Protein AF-A0A5A7T5T4-F1 (afdb_monomer_lite)

Structure (mmCIF, N/CA/C/O backbone):
data_AF-A0A5A7T5T4-F1
#
_entry.id   AF-A0A5A7T5T4-F1
#
loop_
_atom_site.group_PDB
_atom_site.id
_atom_site.type_symbol
_atom_site.label_atom_id
_atom_site.label_alt_id
_atom_site.label_comp_id
_atom_site.label_asym_id
_atom_site.label_entity_id
_atom_site.label_seq_id
_atom_site.pdbx_PDB_ins_code
_atom_site.Cartn_x
_atom_site.Cartn_y
_atom_site.Cartn_z
_atom_site.occupancy
_atom_site.B_iso_or_equiv
_atom_site.auth_seq_id
_atom_site.auth_comp_id
_atom_site.auth_asym_id
_atom_site.auth_atom_id
_atom_site.pdbx_PDB_model_num
ATOM 1 N N . MET A 1 1 ? -15.404 -25.246 9.765 1.00 58.47 1 MET A N 1
ATOM 2 C CA . MET A 1 1 ? -15.710 -23.816 9.971 1.00 58.47 1 MET A CA 1
ATOM 3 C C . MET A 1 1 ? -15.016 -23.375 11.242 1.00 58.47 1 MET A C 1
ATOM 5 O O . MET A 1 1 ? -15.280 -23.977 12.273 1.00 58.47 1 MET A O 1
ATOM 9 N N . GLU A 1 2 ? -14.139 -22.374 11.176 1.00 80.94 2 GLU A N 1
ATOM 10 C CA . GLU A 1 2 ? -13.326 -21.916 12.316 1.00 80.94 2 GLU A CA 1
ATOM 11 C C . GLU A 1 2 ? -14.073 -21.025 13.335 1.00 80.94 2 GLU A C 1
ATOM 13 O O . GLU A 1 2 ? -13.459 -20.541 14.278 1.00 80.94 2 GLU A O 1
ATOM 18 N N . GLY A 1 3 ? -15.385 -20.790 13.180 1.00 84.69 3 GLY A N 1
ATOM 19 C CA . GLY A 1 3 ? -16.192 -20.032 14.156 1.00 84.69 3 GLY A CA 1
ATOM 20 C C . GLY A 1 3 ? -16.036 -18.504 14.109 1.00 84.69 3 GLY A C 1
ATOM 21 O O . GLY A 1 3 ? -16.489 -17.823 15.018 1.00 84.69 3 GLY A O 1
ATOM 22 N N . VAL A 1 4 ? -15.424 -17.952 13.056 1.00 88.31 4 VAL A N 1
ATOM 23 C CA . VAL A 1 4 ? -15.096 -16.511 12.938 1.00 88.31 4 VAL A CA 1
ATOM 24 C C . VAL A 1 4 ? -15.995 -15.725 11.976 1.00 88.31 4 VAL A C 1
ATOM 26 O O . VAL A 1 4 ? -15.729 -14.559 11.694 1.00 88.31 4 VAL A O 1
ATOM 29 N N . GLY A 1 5 ? -17.052 -16.348 11.449 1.00 86.19 5 GLY A N 1
ATOM 30 C CA . GLY A 1 5 ? -17.873 -15.780 10.369 1.00 86.19 5 GLY A CA 1
ATOM 31 C C . GLY A 1 5 ? -18.574 -14.458 10.709 1.00 86.19 5 GLY A C 1
ATOM 32 O O . GLY A 1 5 ? -18.918 -13.710 9.803 1.00 86.19 5 GLY A O 1
ATOM 33 N N . GLU A 1 6 ? -18.747 -14.141 11.993 1.00 90.94 6 GLU A N 1
ATOM 34 C CA . GLU A 1 6 ? -19.325 -12.864 12.438 1.00 90.94 6 GLU A CA 1
ATOM 35 C C . GLU A 1 6 ? -18.311 -11.706 12.430 1.00 90.94 6 GLU A C 1
ATOM 37 O O . GLU A 1 6 ? -18.701 -10.542 12.394 1.00 90.94 6 GLU A O 1
ATOM 42 N N . TYR A 1 7 ? -17.010 -12.014 12.428 1.00 91.50 7 TYR A N 1
ATOM 43 C CA . TYR A 1 7 ? -15.923 -11.027 12.459 1.00 91.50 7 TYR A CA 1
ATOM 44 C C . TYR A 1 7 ? -15.210 -10.886 11.114 1.00 91.50 7 TYR A C 1
ATOM 46 O O . TYR A 1 7 ? -14.561 -9.871 10.858 1.00 91.50 7 TYR A O 1
ATOM 54 N N . VAL A 1 8 ? -15.302 -11.908 10.260 1.00 92.38 8 VAL A N 1
ATOM 55 C CA . VAL A 1 8 ? -14.568 -11.986 8.997 1.00 92.38 8 VAL A CA 1
ATOM 56 C C . VAL A 1 8 ? -15.544 -12.070 7.837 1.00 92.38 8 VAL A C 1
ATOM 58 O O . VAL A 1 8 ? -16.351 -12.988 7.740 1.00 92.38 8 VAL A O 1
ATOM 61 N N . THR A 1 9 ? -15.420 -11.125 6.909 1.00 92.25 9 THR A N 1
ATOM 62 C CA . THR A 1 9 ? -16.098 -11.182 5.614 1.00 92.25 9 THR A CA 1
ATOM 63 C C . THR A 1 9 ? -15.058 -11.321 4.512 1.00 92.25 9 THR A C 1
ATOM 65 O O . THR A 1 9 ? -14.192 -10.460 4.361 1.00 92.25 9 THR A O 1
ATOM 68 N N . CYS A 1 10 ? -15.168 -12.377 3.709 1.00 92.12 10 CYS A N 1
ATOM 69 C CA . CYS A 1 10 ? -14.372 -12.540 2.496 1.00 92.12 10 CYS A CA 1
ATOM 70 C C . CYS A 1 10 ? -15.137 -11.953 1.309 1.00 92.12 10 CYS A C 1
ATOM 72 O O . CYS A 1 10 ? -16.300 -12.291 1.087 1.00 92.12 10 CYS A O 1
ATOM 74 N N . ARG A 1 11 ? -14.492 -11.078 0.536 1.00 92.56 11 ARG A N 1
ATOM 75 C CA . ARG A 1 11 ? -15.044 -10.552 -0.715 1.00 92.56 11 ARG A CA 1
ATOM 76 C C . ARG A 1 11 ? -14.005 -10.657 -1.814 1.00 92.56 11 ARG A C 1
ATOM 78 O O . ARG A 1 11 ? -12.885 -10.183 -1.649 1.00 92.56 11 ARG A O 1
ATOM 85 N N . GLU A 1 12 ? -14.402 -11.240 -2.934 1.00 94.00 12 GLU A N 1
ATOM 86 C CA . GLU A 1 12 ? -13.628 -11.170 -4.167 1.00 94.00 12 GLU A CA 1
ATOM 87 C C . GLU A 1 12 ? -13.720 -9.757 -4.758 1.00 94.00 12 GLU A C 1
ATOM 89 O O . GLU A 1 12 ? -14.749 -9.082 -4.646 1.00 94.00 12 GLU A O 1
ATOM 94 N N . GLY A 1 13 ? -12.642 -9.295 -5.385 1.00 91.88 13 GLY A N 1
ATOM 95 C CA . GLY A 1 13 ? -12.605 -7.987 -6.022 1.00 91.88 13 GLY A CA 1
ATOM 96 C C . GLY A 1 13 ? -11.298 -7.740 -6.761 1.00 91.88 13 GLY A C 1
ATOM 97 O O . GLY A 1 13 ? -10.260 -8.307 -6.423 1.00 91.88 13 GLY A O 1
ATOM 98 N N . ASP A 1 14 ? -11.354 -6.873 -7.770 1.00 95.12 14 ASP A N 1
ATOM 99 C CA . ASP A 1 14 ? -10.154 -6.365 -8.426 1.00 95.12 14 ASP A CA 1
ATOM 100 C C . ASP A 1 14 ? -9.484 -5.338 -7.506 1.00 95.12 14 ASP A C 1
ATOM 102 O O . ASP A 1 14 ? -10.079 -4.324 -7.153 1.00 95.12 14 ASP A O 1
ATOM 106 N N . VAL A 1 15 ? -8.233 -5.571 -7.116 1.00 94.56 15 VAL A N 1
ATOM 107 C CA . VAL A 1 15 ? -7.500 -4.662 -6.223 1.00 94.56 15 VAL A CA 1
ATOM 108 C C . VAL A 1 15 ? -7.258 -3.276 -6.840 1.00 94.56 15 VAL A C 1
ATOM 110 O O . VAL A 1 15 ? -7.069 -2.296 -6.123 1.00 94.56 15 VAL A O 1
ATOM 113 N N . ARG A 1 16 ? -7.313 -3.173 -8.175 1.00 96.25 16 ARG A N 1
ATOM 114 C CA . ARG A 1 16 ? -7.226 -1.910 -8.920 1.00 96.25 16 ARG A CA 1
ATOM 115 C C . ARG A 1 16 ? -8.508 -1.085 -8.786 1.00 96.25 16 ARG A C 1
ATOM 117 O O . ARG A 1 16 ? -8.519 0.082 -9.174 1.00 96.25 16 ARG A O 1
ATOM 124 N N . ARG A 1 17 ? -9.584 -1.692 -8.271 1.00 97.25 17 ARG A N 1
ATOM 125 C CA . ARG A 1 17 ? -10.885 -1.079 -7.999 1.00 97.25 17 ARG A CA 1
ATOM 126 C C . ARG A 1 17 ? -11.591 -1.833 -6.869 1.00 97.25 17 ARG A C 1
ATOM 128 O O . ARG A 1 17 ? -12.469 -2.668 -7.106 1.00 97.25 17 ARG A O 1
ATOM 135 N N . LEU A 1 18 ? -11.209 -1.527 -5.635 1.00 97.06 18 LEU A N 1
ATOM 136 C CA . LEU A 1 18 ? -11.717 -2.217 -4.458 1.00 97.06 18 LEU A CA 1
ATOM 137 C C . LEU A 1 18 ? -13.243 -2.040 -4.325 1.00 97.06 18 LEU A C 1
ATOM 139 O O . LEU A 1 18 ? -13.742 -0.918 -4.464 1.00 97.06 18 LEU A O 1
ATOM 143 N N . PRO A 1 19 ? -14.002 -3.104 -3.992 1.00 96.25 19 PRO A N 1
ATOM 144 C CA . PRO A 1 19 ? -15.467 -3.080 -3.905 1.00 96.25 19 PRO A CA 1
ATOM 145 C C . PRO A 1 19 ? -15.976 -2.450 -2.592 1.00 96.25 19 PRO A C 1
ATOM 147 O O . PRO A 1 19 ? -16.928 -2.934 -1.975 1.00 96.25 19 PRO A O 1
ATOM 150 N N . PHE A 1 20 ? -15.330 -1.368 -2.161 1.00 97.00 20 PHE A N 1
ATOM 151 C CA . PHE A 1 20 ? -15.645 -0.605 -0.959 1.00 97.00 20 PHE A CA 1
ATOM 152 C C . PHE A 1 20 ? -15.732 0.881 -1.298 1.00 97.00 20 PHE A C 1
ATOM 154 O O . PHE A 1 20 ? -15.040 1.370 -2.196 1.00 97.00 20 PHE A O 1
ATOM 161 N N . GLY A 1 21 ? -16.592 1.597 -0.576 1.00 97.06 21 GLY A N 1
ATOM 162 C CA . GLY A 1 21 ? -16.692 3.049 -0.683 1.00 97.06 21 GLY A CA 1
ATOM 163 C C . GLY A 1 21 ? -15.436 3.757 -0.174 1.00 97.06 21 GLY A C 1
ATOM 164 O O . GLY A 1 21 ? -14.510 3.137 0.351 1.00 97.06 21 GLY A O 1
ATOM 165 N N . ASP A 1 22 ? -15.407 5.070 -0.342 1.00 98.12 22 ASP A N 1
ATOM 166 C CA . ASP A 1 22 ? -14.350 5.908 0.215 1.00 98.12 22 ASP A CA 1
ATOM 167 C C . ASP A 1 22 ? -14.444 5.913 1.744 1.00 98.12 22 ASP A C 1
ATOM 169 O O . ASP A 1 22 ? -15.542 5.872 2.300 1.00 98.12 22 ASP A O 1
ATOM 173 N N . ASN A 1 23 ? -13.303 6.019 2.430 1.00 97.94 23 ASN A N 1
ATOM 174 C CA . ASN A 1 23 ? -13.254 6.148 3.892 1.00 97.94 23 ASN A CA 1
ATOM 175 C C . ASN A 1 23 ? -13.998 5.019 4.634 1.00 97.94 23 ASN A C 1
ATOM 177 O O . ASN A 1 23 ? -14.745 5.255 5.583 1.00 97.94 23 ASN A O 1
ATOM 181 N N . TYR A 1 24 ? -13.803 3.785 4.187 1.00 97.94 24 TYR A N 1
ATOM 182 C CA . TYR A 1 24 ? -14.501 2.610 4.689 1.00 97.94 24 TYR A CA 1
ATOM 183 C C . TYR A 1 24 ? -13.785 1.944 5.873 1.00 97.94 24 TYR A C 1
ATOM 185 O O . TYR A 1 24 ? -14.432 1.528 6.832 1.00 97.94 24 TYR A O 1
ATOM 193 N N . PHE A 1 25 ? -12.453 1.876 5.840 1.00 98.38 25 PHE A N 1
ATOM 194 C CA . PHE A 1 25 ? -11.648 1.144 6.819 1.00 98.38 25 PHE A CA 1
ATOM 195 C C . PHE A 1 25 ? -10.801 2.070 7.686 1.00 98.38 25 PHE A C 1
ATOM 197 O O . PHE A 1 25 ? -10.235 3.050 7.207 1.00 98.38 25 PHE A O 1
ATOM 204 N N . ASP A 1 26 ? -10.668 1.727 8.964 1.00 98.62 26 ASP A N 1
ATOM 205 C CA . ASP A 1 26 ? -9.744 2.394 9.888 1.00 98.62 26 ASP A CA 1
ATOM 206 C C . ASP A 1 26 ? -8.288 1.963 9.636 1.00 98.62 26 ASP A C 1
ATOM 208 O O . ASP A 1 26 ? -7.362 2.760 9.783 1.00 98.62 26 ASP A O 1
ATOM 212 N N . VAL A 1 27 ? -8.089 0.710 9.212 1.00 98.62 27 VAL A N 1
ATOM 213 C CA . VAL A 1 27 ? -6.780 0.132 8.889 1.00 98.62 27 VAL A CA 1
ATOM 214 C C . VAL A 1 27 ? -6.881 -0.692 7.610 1.00 98.62 27 VAL A C 1
ATOM 216 O O . VAL A 1 27 ? -7.826 -1.460 7.438 1.00 98.62 27 VAL A O 1
ATOM 219 N N . VAL A 1 28 ? -5.892 -0.558 6.728 1.00 98.44 28 VAL A N 1
ATOM 220 C CA . VAL A 1 28 ? -5.777 -1.347 5.495 1.00 98.44 28 VAL A CA 1
ATOM 221 C C . VAL A 1 28 ? -4.388 -1.957 5.429 1.00 98.44 28 VAL A C 1
ATOM 223 O O . VAL A 1 28 ? -3.389 -1.246 5.526 1.00 98.44 28 VAL A O 1
ATOM 226 N N . VAL A 1 29 ? -4.325 -3.274 5.241 1.00 98.38 29 VAL A N 1
ATOM 227 C CA . VAL A 1 29 ? -3.067 -4.019 5.153 1.00 98.38 29 VAL A CA 1
ATOM 228 C C . VAL A 1 29 ? -3.007 -4.779 3.835 1.00 98.38 29 VAL A C 1
ATOM 230 O O . VAL A 1 29 ? -3.976 -5.420 3.439 1.00 98.38 29 VAL A O 1
ATOM 233 N N . SER A 1 30 ? -1.853 -4.737 3.176 1.00 97.75 30 SER A N 1
ATOM 234 C CA . SER A 1 30 ? -1.516 -5.601 2.045 1.00 97.75 30 SER A CA 1
ATOM 235 C C . SER A 1 30 ? -0.182 -6.287 2.315 1.00 97.75 30 SER A C 1
ATOM 237 O O . SER A 1 30 ? 0.784 -5.627 2.691 1.00 97.75 30 SER A O 1
ATOM 239 N N . GLY A 1 31 ? -0.112 -7.599 2.091 1.00 96.62 31 GLY A N 1
ATOM 240 C CA . GLY A 1 31 ? 1.108 -8.387 2.259 1.00 96.62 31 GLY A CA 1
ATOM 241 C C . GLY A 1 31 ? 1.467 -9.141 0.987 1.00 96.62 31 GLY A C 1
ATOM 242 O O . GLY A 1 31 ? 0.653 -9.908 0.483 1.00 96.62 31 GLY A O 1
ATOM 243 N N . VAL A 1 32 ? 2.689 -8.933 0.492 1.00 96.00 32 VAL A N 1
ATOM 244 C CA . VAL A 1 32 ? 3.336 -9.729 -0.567 1.00 96.00 32 VAL A CA 1
ATOM 245 C C . VAL A 1 32 ? 2.474 -9.838 -1.836 1.00 96.00 32 VAL A C 1
ATOM 247 O O . VAL A 1 32 ? 2.373 -10.894 -2.452 1.00 96.00 32 VAL A O 1
ATOM 250 N N . PHE A 1 33 ? 1.823 -8.741 -2.233 1.00 96.44 33 PHE A N 1
ATOM 251 C CA . PHE A 1 33 ? 0.837 -8.771 -3.319 1.00 96.44 33 PHE A CA 1
ATOM 252 C C . PHE A 1 33 ? 0.975 -7.636 -4.338 1.00 96.44 33 PHE A C 1
ATOM 254 O O . PHE A 1 33 ? 0.932 -7.907 -5.538 1.00 96.44 33 PHE A O 1
ATOM 261 N N . VAL A 1 34 ? 1.167 -6.381 -3.911 1.00 97.31 34 VAL A N 1
ATOM 262 C CA . VAL A 1 34 ? 1.127 -5.218 -4.825 1.00 97.31 34 VAL A CA 1
ATOM 263 C C . VAL A 1 34 ? 2.166 -5.342 -5.947 1.00 97.31 34 VAL A C 1
ATOM 265 O O . VAL A 1 34 ? 1.852 -5.040 -7.096 1.00 97.31 34 VAL A O 1
ATOM 268 N N . HIS A 1 35 ? 3.350 -5.898 -5.671 1.00 95.94 35 HIS A N 1
ATOM 269 C CA . HIS A 1 35 ? 4.393 -6.142 -6.676 1.00 95.94 35 HIS A CA 1
ATOM 270 C C . HIS A 1 35 ? 3.967 -7.057 -7.840 1.00 95.94 35 HIS A C 1
ATOM 272 O O . HIS A 1 35 ? 4.630 -7.069 -8.877 1.00 95.94 35 HIS A O 1
ATOM 278 N N . THR A 1 36 ? 2.900 -7.844 -7.678 1.00 95.69 36 THR A N 1
ATOM 279 C CA . THR A 1 36 ? 2.391 -8.761 -8.712 1.00 95.69 36 THR A CA 1
ATOM 280 C C . THR A 1 36 ? 1.472 -8.072 -9.721 1.00 95.69 36 THR A C 1
ATOM 282 O O . THR A 1 36 ? 1.251 -8.602 -10.811 1.00 95.69 36 THR A O 1
ATOM 285 N N . VAL A 1 37 ? 0.944 -6.896 -9.377 1.00 96.75 37 VAL A N 1
ATOM 286 C CA . VAL A 1 37 ? -0.090 -6.207 -10.151 1.00 96.75 37 VAL A CA 1
ATOM 287 C C . VAL A 1 37 ? 0.512 -5.590 -11.415 1.00 96.75 37 VAL A C 1
ATOM 289 O O . VAL A 1 37 ? 1.573 -4.965 -11.371 1.00 96.75 37 VAL A O 1
ATOM 292 N N . GLY A 1 38 ? -0.168 -5.774 -12.551 1.00 94.94 38 GLY A N 1
ATOM 293 C CA . GLY A 1 38 ? 0.277 -5.279 -13.855 1.00 94.94 38 GLY A CA 1
ATOM 294 C C . GLY A 1 38 ? 1.393 -6.114 -14.492 1.00 94.94 38 GLY A C 1
ATOM 295 O O . GLY A 1 38 ? 1.927 -5.728 -15.531 1.00 94.94 38 GLY A O 1
ATOM 296 N N . LYS A 1 39 ? 1.767 -7.261 -13.899 1.00 93.31 39 LYS A N 1
ATOM 297 C CA . LYS A 1 39 ? 2.807 -8.165 -14.422 1.00 93.31 39 LYS A CA 1
ATOM 298 C C . LYS A 1 39 ? 2.519 -8.639 -15.850 1.00 93.31 39 LYS A C 1
ATOM 300 O O . LYS A 1 39 ? 3.466 -8.924 -16.582 1.00 93.31 39 LYS A O 1
ATOM 305 N N . GLU A 1 40 ? 1.253 -8.706 -16.253 1.00 94.19 40 GLU A N 1
ATOM 306 C CA . GLU A 1 40 ? 0.819 -9.011 -17.619 1.00 94.19 40 GLU A CA 1
ATOM 307 C C . GLU A 1 40 ? 1.385 -8.035 -18.663 1.00 94.19 40 GLU A C 1
ATOM 309 O O . GLU A 1 40 ? 1.574 -8.413 -19.816 1.00 94.19 40 GLU A O 1
ATOM 314 N N . HIS A 1 41 ? 1.741 -6.815 -18.250 1.00 93.38 41 HIS A N 1
ATOM 315 C CA . HIS A 1 41 ? 2.387 -5.802 -19.085 1.00 93.38 41 HIS A CA 1
ATOM 316 C C . HIS A 1 41 ? 3.922 -5.829 -18.992 1.00 93.38 41 HIS A C 1
ATOM 318 O O . HIS A 1 41 ? 4.586 -4.967 -19.559 1.00 93.38 41 HIS A O 1
ATOM 324 N N . GLY A 1 42 ? 4.499 -6.800 -18.274 1.00 92.25 42 GLY A N 1
ATOM 325 C CA . GLY A 1 42 ? 5.922 -6.883 -17.945 1.00 92.25 42 GLY A CA 1
ATOM 326 C C . GLY A 1 42 ? 6.260 -6.188 -16.622 1.00 92.25 42 GLY A C 1
ATOM 327 O O . GLY A 1 42 ? 5.885 -5.052 -16.378 1.00 92.25 42 GLY A O 1
ATOM 328 N N . ALA A 1 43 ? 7.025 -6.850 -15.748 1.00 85.31 43 ALA A N 1
ATOM 329 C CA . ALA A 1 43 ? 7.194 -6.417 -14.352 1.00 85.31 43 ALA A CA 1
ATOM 330 C C . ALA A 1 43 ? 7.783 -4.998 -14.160 1.00 85.31 43 ALA A C 1
ATOM 332 O O . ALA A 1 43 ? 7.535 -4.354 -13.140 1.00 85.31 43 ALA A O 1
ATOM 333 N N . ARG A 1 44 ? 8.570 -4.506 -15.126 1.00 89.50 44 ARG A N 1
ATOM 334 C CA . ARG A 1 44 ? 9.303 -3.228 -15.045 1.00 89.50 44 ARG A CA 1
ATOM 335 C C . ARG A 1 44 ? 8.891 -2.218 -16.122 1.00 89.50 44 ARG A C 1
ATOM 337 O O . ARG A 1 44 ? 9.705 -1.385 -16.509 1.00 89.50 44 ARG A O 1
ATOM 344 N N . THR A 1 45 ? 7.663 -2.307 -16.626 1.00 96.38 45 THR A N 1
ATOM 345 C CA . THR A 1 45 ? 7.123 -1.355 -17.607 1.00 96.38 45 THR A CA 1
ATOM 346 C C . THR A 1 45 ? 6.381 -0.202 -16.935 1.00 96.38 45 THR A C 1
ATOM 348 O O . THR A 1 45 ? 6.045 -0.261 -15.747 1.00 96.38 45 THR A O 1
ATOM 351 N N . ALA A 1 46 ? 6.148 0.872 -17.693 1.00 96.56 46 ALA A N 1
ATOM 352 C CA . ALA A 1 46 ? 5.408 2.034 -17.209 1.00 96.56 46 ALA A CA 1
ATOM 353 C C . ALA A 1 46 ? 3.939 1.680 -16.925 1.00 96.56 46 ALA A C 1
ATOM 355 O O . ALA A 1 46 ? 3.358 2.168 -15.960 1.00 96.56 46 ALA A O 1
ATOM 356 N N . GLU A 1 47 ? 3.369 0.781 -17.722 1.00 97.31 47 GLU A N 1
ATOM 357 C CA . GLU A 1 47 ? 2.016 0.253 -17.585 1.00 97.31 47 GLU A CA 1
ATOM 358 C C . GLU A 1 47 ? 1.869 -0.546 -16.285 1.00 97.31 47 GLU A C 1
ATOM 360 O O . GLU A 1 47 ? 0.945 -0.301 -15.510 1.00 97.31 47 GLU A O 1
ATOM 365 N N . ALA A 1 48 ? 2.822 -1.436 -15.980 1.00 96.62 48 ALA A N 1
ATOM 366 C CA . ALA A 1 48 ? 2.809 -2.181 -14.722 1.00 96.62 48 ALA A CA 1
ATOM 367 C C . ALA A 1 48 ? 2.947 -1.253 -13.505 1.00 96.62 48 ALA A C 1
ATOM 369 O O . ALA A 1 48 ? 2.238 -1.414 -12.510 1.00 96.62 48 ALA A O 1
ATOM 370 N N . ALA A 1 49 ? 3.819 -0.243 -13.593 1.00 97.06 49 ALA A N 1
ATOM 371 C CA . ALA A 1 49 ? 3.950 0.769 -12.548 1.00 97.06 49 ALA A CA 1
ATOM 372 C C . ALA A 1 49 ? 2.650 1.568 -12.356 1.00 97.06 49 ALA A C 1
ATOM 374 O O . ALA A 1 49 ? 2.248 1.817 -11.219 1.00 97.06 49 ALA A O 1
ATOM 375 N N . ALA A 1 50 ? 1.954 1.924 -13.441 1.00 97.56 50 ALA A N 1
ATOM 376 C CA . ALA A 1 50 ? 0.677 2.629 -13.374 1.00 97.56 50 ALA A CA 1
ATOM 377 C C . ALA A 1 50 ? -0.401 1.808 -12.645 1.00 97.56 50 ALA A C 1
ATOM 379 O O . ALA A 1 50 ? -1.124 2.357 -11.810 1.00 97.56 50 ALA A O 1
ATOM 380 N N . GLU A 1 51 ? -0.475 0.496 -12.886 1.00 97.88 51 GLU A N 1
ATOM 381 C CA . GLU A 1 51 ? -1.425 -0.376 -12.188 1.00 97.88 51 GLU A CA 1
ATOM 382 C C . GLU A 1 51 ? -1.079 -0.543 -10.697 1.00 97.88 51 GLU A C 1
ATOM 384 O O . GLU A 1 51 ? -1.970 -0.457 -9.849 1.00 97.88 51 GLU A O 1
ATOM 389 N N . ARG A 1 52 ? 0.207 -0.665 -10.332 1.00 97.81 52 ARG A N 1
ATOM 390 C CA . ARG A 1 52 ? 0.630 -0.652 -8.915 1.00 97.81 52 ARG A CA 1
ATOM 391 C C . ARG A 1 52 ? 0.285 0.667 -8.222 1.00 97.81 52 ARG A C 1
ATOM 393 O O . ARG A 1 52 ? -0.218 0.675 -7.099 1.00 97.81 52 ARG A O 1
ATOM 400 N N . ILE A 1 53 ? 0.507 1.792 -8.899 1.00 97.62 53 ILE A N 1
ATOM 401 C CA . ILE A 1 53 ? 0.168 3.130 -8.400 1.00 97.62 53 ILE A CA 1
ATOM 402 C C . ILE A 1 53 ? -1.347 3.288 -8.215 1.00 97.62 53 ILE A C 1
ATOM 404 O O . ILE A 1 53 ? -1.785 3.898 -7.233 1.00 97.62 53 ILE A O 1
ATOM 408 N N . ARG A 1 54 ? -2.156 2.719 -9.119 1.00 98.19 54 ARG A N 1
ATOM 409 C CA . ARG A 1 54 ? -3.617 2.676 -8.975 1.00 98.19 54 ARG A CA 1
ATOM 410 C C . ARG A 1 54 ? -4.022 1.903 -7.722 1.00 98.19 54 ARG A C 1
ATOM 412 O O . ARG A 1 54 ? -4.844 2.405 -6.962 1.00 98.19 54 ARG A O 1
ATOM 419 N N . VAL A 1 55 ? -3.396 0.755 -7.458 1.00 98.38 55 VAL A N 1
ATOM 420 C CA . VAL A 1 55 ? -3.633 -0.025 -6.232 1.00 98.38 55 VAL A CA 1
ATOM 421 C C . VAL A 1 55 ? -3.315 0.785 -4.979 1.00 98.38 55 VAL A C 1
ATOM 423 O O . VAL A 1 55 ? -4.160 0.873 -4.095 1.00 98.38 55 VAL A O 1
ATOM 426 N N . VAL A 1 56 ? -2.156 1.449 -4.909 1.00 98.44 56 VAL A N 1
ATOM 427 C CA . VAL A 1 56 ? -1.823 2.328 -3.769 1.00 98.44 56 VAL A CA 1
ATOM 428 C C . VAL A 1 56 ? -2.874 3.434 -3.596 1.00 98.44 56 VAL A C 1
ATOM 430 O O . VAL A 1 56 ? -3.263 3.749 -2.472 1.00 98.44 56 VAL A O 1
ATOM 433 N N . GLY A 1 57 ? -3.385 3.986 -4.701 1.00 98.44 57 GLY A N 1
ATOM 434 C CA . GLY A 1 57 ? -4.498 4.936 -4.688 1.00 98.44 57 GLY A CA 1
ATOM 435 C C . GLY A 1 57 ? -5.782 4.360 -4.085 1.00 98.44 57 GLY A C 1
ATOM 436 O O . GLY A 1 57 ? -6.405 5.018 -3.256 1.00 98.44 57 GLY A O 1
ATOM 437 N N . GLU A 1 58 ? -6.148 3.128 -4.438 1.00 98.62 58 GLU A N 1
ATOM 438 C CA . GLU A 1 58 ? -7.315 2.445 -3.871 1.00 98.62 58 GLU A CA 1
ATOM 439 C C . GLU A 1 58 ? -7.165 2.178 -2.371 1.00 98.62 58 GLU A C 1
ATOM 441 O O . GLU A 1 58 ? -8.119 2.406 -1.627 1.00 98.62 58 GLU A O 1
ATOM 446 N N . LEU A 1 59 ? -5.972 1.786 -1.900 1.00 98.31 59 LEU A N 1
ATOM 447 C CA . LEU A 1 59 ? -5.703 1.625 -0.463 1.00 98.31 59 LEU A CA 1
ATOM 448 C C . LEU A 1 59 ? -5.951 2.939 0.294 1.00 98.31 59 LEU A C 1
ATOM 450 O O . LEU A 1 59 ? -6.616 2.949 1.328 1.00 98.31 59 LEU A O 1
ATOM 454 N N . VAL A 1 60 ? -5.470 4.064 -0.245 1.00 98.44 60 VAL A N 1
ATOM 455 C CA . VAL A 1 60 ? -5.702 5.400 0.330 1.00 98.44 60 VAL A CA 1
ATOM 456 C C . VAL A 1 60 ? -7.177 5.804 0.251 1.00 98.44 60 VAL A C 1
ATOM 458 O O . VAL A 1 60 ? -7.707 6.400 1.192 1.00 98.44 60 VAL A O 1
ATOM 461 N N . ARG A 1 61 ? -7.864 5.498 -0.855 1.00 98.31 61 ARG A N 1
ATOM 462 C CA . ARG A 1 61 ? -9.274 5.851 -1.062 1.00 98.31 61 ARG A CA 1
ATOM 463 C C . ARG A 1 61 ? -10.166 5.212 -0.001 1.00 98.31 61 ARG A C 1
ATOM 465 O O . ARG A 1 61 ? -10.962 5.915 0.625 1.00 98.31 61 ARG A O 1
ATOM 472 N N . VAL A 1 62 ? -9.996 3.912 0.238 1.00 98.38 62 VAL A N 1
ATOM 473 C CA . VAL A 1 62 ? -10.822 3.163 1.196 1.00 98.38 62 VAL A CA 1
ATOM 474 C C . VAL A 1 62 ? -10.425 3.405 2.655 1.00 98.38 62 VAL A C 1
ATOM 476 O O . VAL A 1 62 ? -11.215 3.093 3.540 1.00 98.38 62 VAL A O 1
ATOM 479 N N . LEU A 1 63 ? -9.254 3.985 2.941 1.00 98.50 63 LEU A N 1
ATOM 480 C CA . LEU A 1 63 ? -8.884 4.408 4.296 1.00 98.50 63 LEU A CA 1
ATOM 481 C C . LEU A 1 63 ? -9.700 5.618 4.754 1.00 98.50 63 LEU A C 1
ATOM 483 O O . LEU A 1 63 ? -9.863 6.587 4.012 1.00 98.50 63 LEU A O 1
ATOM 487 N N . LYS A 1 64 ? -10.175 5.593 5.998 1.00 98.44 64 LYS A N 1
ATOM 488 C CA . LYS A 1 64 ? -10.771 6.751 6.678 1.00 98.44 64 LYS A CA 1
ATOM 489 C C . LYS A 1 64 ? -9.726 7.845 6.930 1.00 98.44 64 LYS A C 1
ATOM 491 O O . LYS A 1 64 ? -8.543 7.530 7.064 1.00 98.44 64 LYS A O 1
ATOM 496 N N . PRO A 1 65 ? -10.125 9.127 7.040 1.00 97.94 65 PRO A N 1
ATOM 497 C CA . PRO A 1 65 ? -9.236 10.176 7.532 1.00 97.94 65 PRO A CA 1
ATOM 498 C C . PRO A 1 65 ? -8.698 9.812 8.922 1.00 97.94 65 PRO A C 1
ATOM 500 O O . PRO A 1 65 ? -9.460 9.425 9.805 1.00 97.94 65 PRO A O 1
ATOM 503 N N . GLY A 1 66 ? -7.386 9.916 9.117 1.00 97.69 66 GLY A N 1
ATOM 504 C CA . GLY A 1 66 ? -6.689 9.443 10.316 1.00 97.69 66 GLY A CA 1
ATOM 505 C C . GLY A 1 66 ? -6.447 7.931 10.377 1.00 97.69 66 GLY A C 1
ATOM 506 O O . GLY A 1 66 ? -5.900 7.470 11.374 1.00 97.69 66 GLY A O 1
ATOM 507 N N . GLY A 1 67 ? -6.858 7.171 9.358 1.00 98.25 67 GLY A N 1
ATOM 508 C CA . GLY A 1 67 ? -6.623 5.733 9.259 1.00 98.25 67 GLY A CA 1
ATOM 509 C C . GLY A 1 67 ? -5.202 5.386 8.811 1.00 98.25 67 GLY A C 1
ATOM 510 O O . GLY A 1 67 ? -4.505 6.211 8.211 1.00 98.25 67 GLY A O 1
ATOM 511 N N . THR A 1 68 ? -4.801 4.141 9.067 1.00 98.75 68 THR A N 1
ATOM 512 C CA . THR A 1 68 ? -3.430 3.656 8.848 1.00 98.75 68 THR A CA 1
ATOM 513 C C . THR A 1 68 ? -3.363 2.629 7.725 1.00 98.75 68 THR A C 1
ATOM 515 O O . THR A 1 68 ? -4.055 1.611 7.749 1.00 98.75 68 THR A O 1
ATOM 518 N N . GLY A 1 69 ? -2.481 2.866 6.758 1.00 98.69 69 GLY A N 1
ATOM 519 C CA . GLY A 1 69 ? -2.148 1.908 5.711 1.00 98.69 69 GLY A CA 1
ATOM 520 C C . GLY A 1 69 ? -0.824 1.205 5.986 1.00 98.69 69 GLY A C 1
ATOM 521 O O . GLY A 1 69 ? 0.138 1.841 6.418 1.00 98.69 69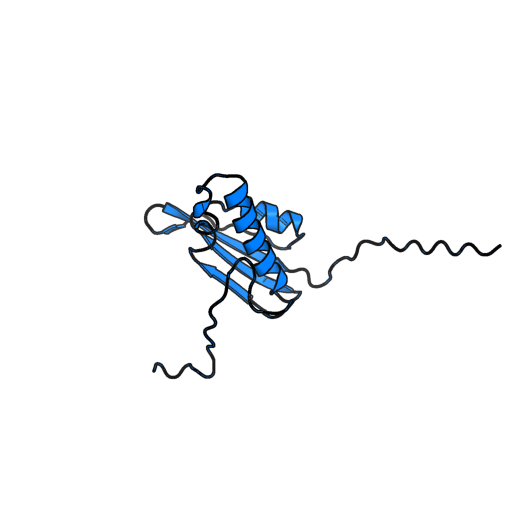 GLY A O 1
ATOM 522 N N . VAL A 1 70 ? -0.763 -0.098 5.708 1.00 98.62 70 VAL A N 1
ATOM 523 C CA . VAL A 1 70 ? 0.458 -0.910 5.803 1.00 98.62 70 VAL A CA 1
ATOM 524 C C . VAL A 1 70 ? 0.599 -1.775 4.554 1.00 98.62 70 VAL A C 1
ATOM 526 O O . VAL A 1 70 ? -0.279 -2.569 4.227 1.00 98.62 70 VAL A O 1
ATOM 529 N N . VAL A 1 71 ? 1.723 -1.649 3.858 1.00 98.38 71 VAL A N 1
ATOM 530 C CA . VAL A 1 71 ? 2.062 -2.449 2.680 1.00 98.38 71 VAL A CA 1
ATOM 531 C C . VAL A 1 71 ? 3.388 -3.144 2.942 1.00 98.38 71 VAL A C 1
ATOM 533 O O . VAL A 1 71 ? 4.437 -2.508 2.932 1.00 98.38 71 VAL A O 1
ATOM 536 N N . TRP A 1 72 ? 3.350 -4.450 3.183 1.00 98.00 72 TRP A N 1
ATOM 537 C CA . TRP A 1 72 ? 4.547 -5.283 3.217 1.00 98.00 72 TRP A CA 1
ATOM 538 C C . TRP 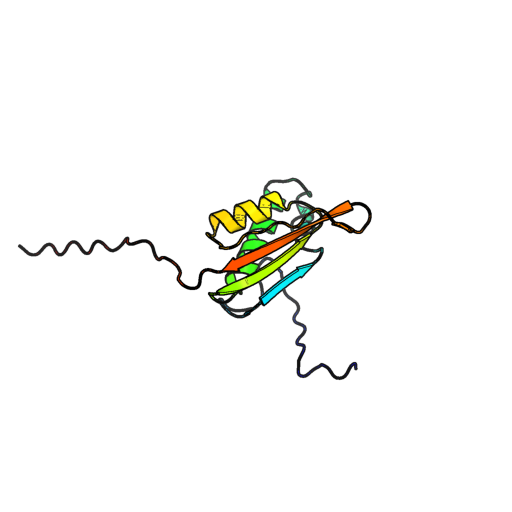A 1 72 ? 4.787 -5.863 1.831 1.00 98.00 72 TRP A C 1
ATOM 540 O O . TRP A 1 72 ? 3.921 -6.560 1.301 1.00 98.00 72 TRP A O 1
ATOM 550 N N . ASP A 1 73 ? 5.938 -5.570 1.228 1.00 96.94 73 ASP A N 1
ATOM 551 C CA . ASP A 1 73 ? 6.208 -6.014 -0.132 1.00 96.94 73 ASP A CA 1
ATOM 552 C C . ASP A 1 73 ? 7.680 -6.305 -0.433 1.00 96.94 73 ASP A C 1
ATOM 554 O O . ASP A 1 73 ? 8.583 -5.899 0.299 1.00 96.94 73 ASP A O 1
ATOM 558 N N . LEU A 1 74 ? 7.907 -7.034 -1.527 1.00 94.50 74 LEU A N 1
ATOM 559 C CA . LEU A 1 74 ? 9.225 -7.538 -1.931 1.00 94.50 74 LEU A CA 1
ATOM 560 C C . LEU A 1 74 ? 9.950 -6.600 -2.903 1.00 94.50 74 LEU A C 1
ATOM 562 O O . LEU A 1 74 ? 11.174 -6.570 -2.960 1.00 94.50 74 LEU A O 1
ATOM 566 N N . LEU A 1 75 ? 9.203 -5.865 -3.727 1.00 92.88 75 LEU A N 1
ATOM 567 C CA . LEU A 1 75 ? 9.739 -5.088 -4.845 1.00 92.88 75 LEU A CA 1
ATOM 568 C C . LEU A 1 75 ? 9.004 -3.750 -4.965 1.00 92.88 75 LEU A C 1
ATOM 570 O O . LEU A 1 75 ? 7.958 -3.548 -4.358 1.00 92.88 75 LEU A O 1
ATOM 574 N N . HIS A 1 76 ? 9.552 -2.842 -5.777 1.00 95.25 76 HIS A N 1
ATOM 575 C CA . HIS A 1 76 ? 8.899 -1.592 -6.199 1.00 95.25 76 HIS A CA 1
ATOM 576 C C . HIS A 1 76 ? 8.521 -0.603 -5.079 1.00 95.25 76 HIS A C 1
ATOM 578 O O . HIS A 1 76 ? 7.875 0.404 -5.345 1.00 95.25 76 HIS A O 1
ATOM 584 N N . VAL A 1 77 ? 9.009 -0.813 -3.853 1.00 95.69 77 VAL A N 1
ATOM 585 C CA . VAL A 1 77 ? 8.768 0.047 -2.678 1.00 95.69 77 VAL A CA 1
ATOM 586 C C . VAL A 1 77 ? 8.948 1.554 -2.950 1.00 95.69 77 VAL A C 1
ATOM 588 O O . VAL A 1 77 ? 8.086 2.325 -2.521 1.00 95.69 77 VAL A O 1
ATOM 591 N N . PRO A 1 78 ? 9.978 2.018 -3.695 1.00 96.38 78 PRO A N 1
ATOM 592 C CA . PRO A 1 78 ? 10.117 3.442 -4.011 1.00 96.38 78 PRO A CA 1
ATOM 593 C C . PRO A 1 78 ? 8.929 4.037 -4.786 1.00 96.38 78 PRO A C 1
ATOM 595 O O . PRO A 1 78 ? 8.606 5.210 -4.603 1.00 96.38 78 PRO A O 1
ATOM 598 N N . GLU A 1 79 ? 8.251 3.246 -5.622 1.00 97.19 79 GLU A N 1
ATOM 599 C CA . GLU A 1 79 ? 7.061 3.687 -6.361 1.00 97.19 79 GLU A CA 1
ATOM 600 C C . GLU A 1 79 ? 5.896 3.959 -5.406 1.00 97.19 79 GLU A C 1
ATOM 602 O O . GLU A 1 79 ? 5.173 4.944 -5.564 1.00 97.19 79 GLU A O 1
ATOM 607 N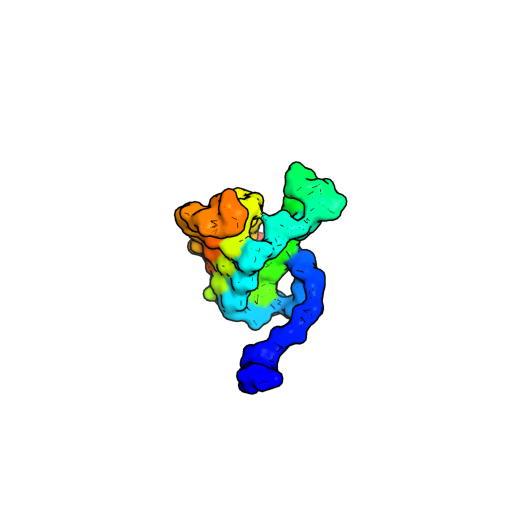 N . TYR A 1 80 ? 5.749 3.121 -4.376 1.00 98.00 80 TYR A N 1
ATOM 608 C CA . TYR A 1 80 ? 4.688 3.256 -3.380 1.00 98.00 80 TYR A CA 1
ATOM 609 C C . TYR A 1 80 ? 4.906 4.515 -2.549 1.00 98.00 80 TYR A C 1
ATOM 611 O O . TYR A 1 80 ? 3.993 5.323 -2.408 1.00 98.00 80 TYR A O 1
ATOM 619 N N . VAL A 1 81 ? 6.134 4.723 -2.065 1.00 98.44 81 VAL A N 1
ATOM 620 C CA . VAL A 1 81 ? 6.509 5.916 -1.293 1.00 98.44 81 VAL A CA 1
ATOM 621 C C . VAL A 1 81 ? 6.251 7.184 -2.098 1.00 98.44 81 VAL A C 1
ATOM 623 O O . VAL A 1 81 ? 5.591 8.094 -1.598 1.00 98.44 81 VAL A O 1
ATOM 626 N N . ARG A 1 82 ? 6.698 7.227 -3.359 1.00 98.38 82 ARG A N 1
ATOM 627 C CA . ARG A 1 82 ? 6.455 8.373 -4.240 1.00 98.38 82 ARG A CA 1
ATOM 628 C C . ARG A 1 82 ? 4.961 8.647 -4.395 1.00 98.38 82 ARG A C 1
ATOM 630 O O . ARG A 1 82 ? 4.529 9.789 -4.260 1.00 98.38 82 ARG A O 1
ATOM 637 N N . ARG A 1 83 ? 4.154 7.612 -4.641 1.00 98.06 83 ARG A N 1
ATOM 638 C CA . ARG A 1 83 ? 2.706 7.783 -4.785 1.00 98.06 83 ARG 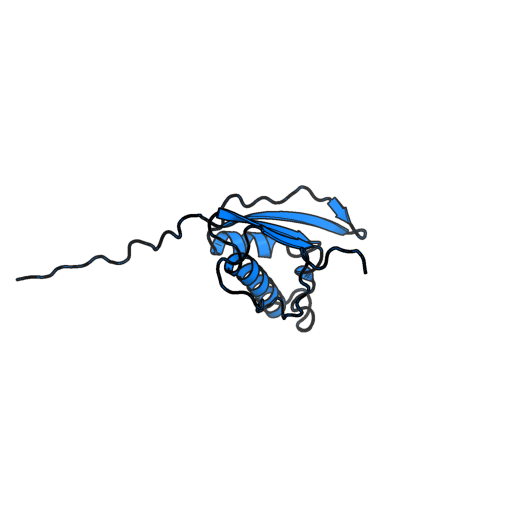A CA 1
ATOM 639 C C . ARG A 1 83 ? 2.050 8.288 -3.498 1.00 98.06 83 ARG A C 1
ATOM 641 O O . ARG A 1 83 ? 1.185 9.158 -3.555 1.00 98.06 83 ARG A O 1
ATOM 648 N N . LEU A 1 84 ? 2.459 7.775 -2.342 1.00 98.56 84 LEU A N 1
ATOM 649 C CA . LEU A 1 84 ? 1.953 8.226 -1.044 1.00 98.56 84 LEU A CA 1
ATOM 650 C C . LEU A 1 84 ? 2.314 9.696 -0.778 1.00 98.56 84 LEU A C 1
ATOM 652 O O . LEU A 1 84 ? 1.474 10.443 -0.279 1.00 98.56 84 LEU A O 1
ATOM 656 N N . GLN A 1 85 ? 3.510 10.135 -1.181 1.00 98.44 85 GLN A N 1
ATOM 657 C CA . GLN A 1 85 ? 3.919 11.543 -1.125 1.00 98.44 85 GLN A CA 1
ATOM 658 C C . GLN A 1 85 ? 3.074 12.428 -2.053 1.00 98.44 85 GLN A C 1
ATOM 660 O O . GLN A 1 85 ? 2.602 13.480 -1.630 1.00 98.44 85 GLN A O 1
ATOM 665 N N . GLU A 1 86 ? 2.829 11.999 -3.295 1.00 97.81 86 GLU A N 1
ATOM 666 C CA . GLU A 1 86 ? 1.961 12.714 -4.248 1.00 97.81 86 GLU A CA 1
ATOM 667 C C . GLU A 1 86 ? 0.527 12.867 -3.718 1.00 97.81 86 GLU A C 1
ATOM 669 O O . GLU A 1 86 ? -0.107 13.906 -3.905 1.00 97.81 86 GLU A O 1
ATOM 674 N N . LEU A 1 87 ? 0.029 11.844 -3.019 1.00 96.88 87 LEU A N 1
ATOM 675 C CA . LEU A 1 87 ? -1.272 11.852 -2.349 1.00 96.88 87 LEU A CA 1
ATOM 676 C C . LEU A 1 87 ? -1.267 12.616 -1.015 1.00 96.88 87 LEU A C 1
ATOM 678 O O . LEU A 1 87 ? -2.315 12.716 -0.381 1.00 96.88 87 LEU A O 1
ATOM 682 N N . LYS A 1 88 ? -0.122 13.179 -0.606 1.00 97.56 88 LYS A N 1
ATOM 683 C CA . LYS A 1 88 ? 0.069 13.921 0.649 1.00 97.56 88 LYS A CA 1
ATOM 684 C C . LYS A 1 88 ? -0.283 13.097 1.891 1.00 97.56 88 LYS A C 1
ATOM 686 O O . LYS A 1 88 ? -0.870 13.619 2.834 1.00 97.56 88 LYS A O 1
ATOM 691 N N . MET A 1 89 ? 0.045 11.806 1.881 1.00 98.31 89 MET A N 1
ATOM 692 C CA . MET A 1 89 ? -0.065 10.975 3.079 1.00 98.31 89 MET A CA 1
ATOM 693 C C . MET A 1 89 ? 0.978 11.395 4.117 1.00 98.31 89 MET A C 1
ATOM 695 O O . MET A 1 89 ? 2.073 11.846 3.778 1.00 98.31 89 MET A O 1
ATOM 699 N N . GLU A 1 90 ? 0.622 11.246 5.384 1.00 97.88 90 GLU A N 1
ATOM 700 C CA . GLU A 1 90 ? 1.456 11.602 6.529 1.00 97.88 90 GLU A CA 1
ATOM 701 C C . GLU A 1 90 ? 2.212 10.376 7.046 1.00 97.88 90 GLU A C 1
ATOM 703 O O . GLU A 1 90 ? 1.869 9.234 6.729 1.00 97.88 90 GLU A O 1
ATOM 708 N N . ASP A 1 91 ? 3.243 10.611 7.865 1.00 97.75 91 ASP A N 1
ATOM 709 C CA . ASP A 1 91 ? 3.912 9.550 8.629 1.00 97.75 91 ASP A CA 1
ATOM 710 C C . ASP A 1 91 ? 4.442 8.376 7.779 1.00 97.75 91 ASP A C 1
ATOM 712 O O . ASP A 1 91 ? 4.518 7.237 8.249 1.00 97.75 91 ASP A O 1
ATOM 716 N N . ILE A 1 92 ? 4.828 8.647 6.524 1.00 98.56 92 ILE A N 1
ATOM 717 C CA . ILE A 1 92 ? 5.336 7.625 5.603 1.00 98.56 92 ILE A CA 1
ATOM 718 C C . ILE A 1 92 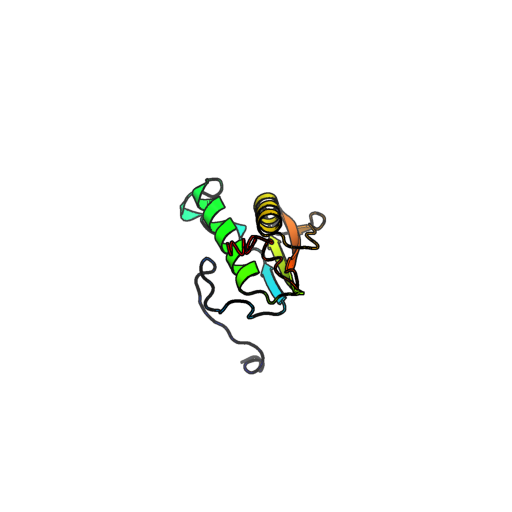? 6.668 7.090 6.139 1.00 98.56 92 ILE A C 1
ATOM 720 O O . ILE A 1 92 ? 7.665 7.811 6.197 1.00 98.56 92 ILE A O 1
ATOM 724 N N . ARG A 1 93 ? 6.692 5.810 6.510 1.00 98.50 93 ARG A N 1
ATOM 725 C CA . ARG A 1 93 ? 7.879 5.101 7.001 1.00 98.50 93 ARG A CA 1
ATOM 726 C C . ARG A 1 93 ? 8.127 3.864 6.155 1.00 98.50 93 ARG A C 1
ATOM 728 O O . ARG A 1 93 ? 7.183 3.188 5.756 1.00 98.50 93 ARG A O 1
ATOM 735 N N . VAL A 1 94 ? 9.400 3.566 5.923 1.00 98.25 94 VAL A N 1
ATOM 736 C CA . VAL A 1 94 ? 9.857 2.322 5.301 1.00 98.25 94 VAL A CA 1
ATOM 737 C C . VAL A 1 94 ? 10.707 1.597 6.331 1.00 98.25 94 VAL A C 1
ATOM 739 O O . VAL A 1 94 ? 11.635 2.189 6.882 1.00 98.25 94 VAL A O 1
ATOM 742 N N . SER A 1 95 ? 10.371 0.345 6.630 1.00 96.81 95 SER A N 1
ATOM 743 C CA . SER A 1 95 ? 11.160 -0.470 7.548 1.00 96.81 95 SER A CA 1
ATOM 744 C C . SER A 1 95 ? 12.542 -0.771 6.974 1.00 96.81 95 SER A C 1
ATOM 746 O O . SER A 1 95 ? 12.755 -0.774 5.755 1.00 96.81 95 SER A O 1
ATOM 748 N N . GLU A 1 96 ? 13.460 -1.160 7.856 1.00 94.06 96 GLU A N 1
ATOM 749 C CA . GLU A 1 96 ? 14.645 -1.898 7.431 1.00 94.06 96 GLU A CA 1
ATOM 750 C C . GLU A 1 96 ? 14.246 -3.147 6.628 1.00 94.06 96 GLU A C 1
ATOM 752 O O . GLU A 1 96 ? 13.115 -3.645 6.717 1.00 94.06 96 GLU A O 1
ATOM 757 N N . GLY A 1 97 ? 15.169 -3.614 5.788 1.00 89.81 97 GLY A N 1
ATOM 758 C CA . GLY A 1 97 ? 14.947 -4.794 4.964 1.00 89.81 97 GLY A CA 1
ATOM 759 C C . GLY A 1 97 ? 14.868 -6.051 5.820 1.00 89.81 97 GLY A C 1
ATOM 760 O O . GLY A 1 97 ? 15.781 -6.340 6.589 1.00 89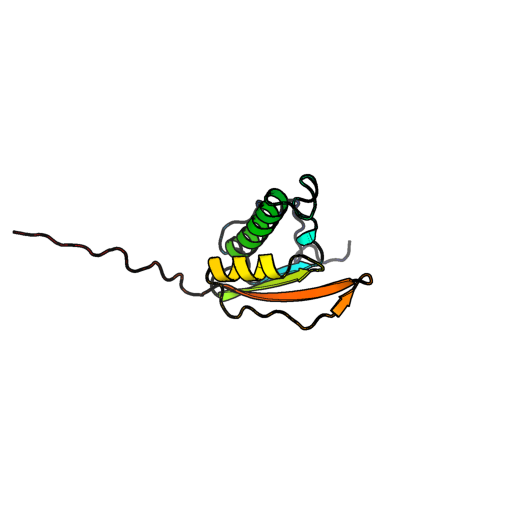.81 97 GLY A O 1
ATOM 761 N N . VAL A 1 98 ? 13.797 -6.820 5.650 1.00 88.19 98 VAL A N 1
ATOM 762 C CA . VAL A 1 98 ? 13.657 -8.161 6.224 1.00 88.19 98 VAL A CA 1
ATOM 763 C C . VAL A 1 98 ? 13.711 -9.167 5.086 1.00 88.19 98 VAL A C 1
ATOM 765 O O . VAL A 1 98 ? 12.983 -9.036 4.101 1.00 88.19 98 VAL A O 1
ATOM 768 N N . THR A 1 99 ? 14.560 -10.185 5.205 1.00 91.00 99 THR A N 1
ATOM 769 C CA . THR A 1 99 ? 14.619 -11.256 4.206 1.00 91.00 99 THR A CA 1
ATOM 770 C C . THR A 1 99 ? 13.375 -12.132 4.309 1.00 91.00 99 THR A C 1
ATOM 772 O O . THR A 1 99 ? 13.149 -12.789 5.322 1.00 91.00 99 THR A O 1
ATOM 775 N N . ALA A 1 100 ? 12.601 -12.188 3.231 1.00 87.06 100 ALA A N 1
ATOM 776 C CA . ALA A 1 100 ? 11.473 -13.094 3.063 1.00 87.06 100 ALA A CA 1
ATOM 777 C C . ALA A 1 100 ? 11.557 -13.710 1.666 1.00 87.06 100 ALA A C 1
ATOM 779 O O . ALA A 1 100 ? 11.912 -13.027 0.714 1.00 87.06 100 ALA A O 1
ATOM 780 N N . PHE A 1 101 ? 11.275 -15.007 1.521 1.00 88.56 101 PHE A N 1
ATOM 781 C CA . PHE A 1 101 ? 11.370 -15.703 0.225 1.00 88.56 101 PHE A CA 1
ATOM 782 C C . PHE A 1 101 ? 12.727 -15.526 -0.489 1.00 88.56 101 PHE A C 1
ATOM 784 O O . PHE A 1 101 ? 12.783 -15.428 -1.711 1.00 88.56 101 PHE A O 1
ATOM 791 N N . MET A 1 102 ? 13.826 -15.472 0.276 1.00 93.19 102 MET A N 1
ATOM 792 C CA . MET A 1 102 ? 15.188 -15.221 -0.231 1.00 93.19 102 MET A CA 1
ATOM 793 C C . MET A 1 102 ? 15.364 -13.875 -0.964 1.00 93.19 102 MET A C 1
ATOM 795 O O . MET A 1 102 ? 16.354 -13.682 -1.665 1.00 93.19 102 MET A O 1
ATOM 799 N N . VAL A 1 103 ? 14.441 -12.929 -0.782 1.00 89.25 103 VAL A N 1
ATOM 800 C CA . VAL A 1 103 ? 14.529 -11.563 -1.306 1.00 89.25 103 VAL A CA 1
ATOM 801 C C . VAL A 1 103 ? 14.377 -10.546 -0.174 1.00 89.25 103 VAL A C 1
ATOM 803 O O . VAL A 1 103 ? 13.798 -10.837 0.874 1.00 89.25 103 VAL A O 1
ATOM 806 N N . SER A 1 104 ? 14.926 -9.344 -0.364 1.00 92.31 104 SER A N 1
ATOM 807 C CA . SER A 1 104 ? 14.701 -8.240 0.574 1.00 92.31 104 SER A CA 1
ATOM 808 C C . SER A 1 104 ? 13.245 -7.800 0.490 1.00 92.31 104 SER A C 1
ATOM 810 O O . SER A 1 104 ? 12.728 -7.596 -0.605 1.00 92.31 104 SER A O 1
ATOM 812 N N . SER A 1 105 ? 12.595 -7.639 1.635 1.00 94.88 105 SER A N 1
ATOM 813 C CA . SER A 1 105 ? 11.239 -7.110 1.741 1.00 94.88 105 SER A CA 1
ATOM 814 C C . SER A 1 105 ? 11.203 -5.925 2.695 1.00 94.88 105 SER A C 1
ATOM 816 O O . SER A 1 105 ? 12.015 -5.842 3.616 1.00 94.88 105 SER A O 1
ATOM 818 N N . HIS A 1 106 ? 10.263 -5.011 2.480 1.00 97.00 106 HIS A N 1
ATOM 819 C CA . HIS A 1 106 ? 10.078 -3.838 3.329 1.00 97.00 106 HIS A CA 1
ATOM 820 C C . HIS A 1 106 ? 8.609 -3.645 3.668 1.00 97.00 106 HIS A C 1
ATOM 822 O O . HIS A 1 106 ? 7.720 -3.963 2.878 1.00 97.00 106 HIS A O 1
ATOM 828 N N . ILE A 1 107 ? 8.366 -3.075 4.840 1.00 98.00 107 ILE A N 1
ATOM 829 C CA . ILE A 1 107 ? 7.054 -2.610 5.264 1.00 98.00 107 ILE A CA 1
ATOM 830 C C . ILE A 1 107 ? 7.003 -1.102 5.046 1.00 98.00 107 ILE A C 1
ATOM 832 O O . ILE A 1 107 ? 7.814 -0.363 5.600 1.00 98.00 107 ILE A O 1
ATOM 836 N N . VAL A 1 108 ? 6.041 -0.651 4.248 1.00 98.44 108 VAL A N 1
ATOM 837 C CA . VAL A 1 108 ? 5.687 0.758 4.086 1.00 98.44 108 VAL A CA 1
ATOM 838 C C . VAL A 1 108 ? 4.439 1.031 4.913 1.00 98.44 108 VAL A C 1
ATOM 840 O O . VAL A 1 108 ? 3.393 0.442 4.654 1.00 98.44 108 VAL A O 1
ATOM 843 N N . SER A 1 109 ? 4.527 1.925 5.892 1.00 98.69 109 SER A N 1
ATOM 844 C CA . SER A 1 109 ? 3.371 2.378 6.675 1.00 98.69 109 SER A CA 1
ATOM 845 C C . SER A 1 109 ? 3.117 3.862 6.456 1.00 98.69 109 SER A C 1
ATOM 847 O O . SER A 1 109 ? 4.076 4.616 6.300 1.00 98.69 109 SER A O 1
ATOM 849 N N . PHE A 1 110 ? 1.858 4.286 6.483 1.00 98.75 110 PHE A N 1
ATOM 850 C CA . PHE A 1 110 ? 1.468 5.688 6.319 1.00 98.75 110 PHE A CA 1
ATOM 851 C C . PHE A 1 110 ? 0.124 5.981 6.994 1.00 98.75 110 PHE A C 1
ATOM 853 O O . PHE A 1 110 ? -0.678 5.072 7.222 1.00 98.75 110 PHE A O 1
ATOM 860 N N . THR A 1 111 ? -0.139 7.260 7.248 1.00 98.62 111 THR A N 1
ATOM 861 C CA . THR A 1 111 ? -1.394 7.756 7.824 1.00 98.62 111 THR A CA 1
ATOM 862 C C . THR A 1 111 ? -2.120 8.630 6.807 1.00 98.62 111 THR A C 1
ATOM 864 O O . THR A 1 111 ? -1.517 9.496 6.168 1.00 98.62 111 THR A O 1
ATOM 867 N N . LYS A 1 112 ? -3.433 8.434 6.649 1.00 98.31 112 LYS A N 1
ATOM 868 C CA . LYS A 1 112 ? -4.262 9.349 5.857 1.00 98.31 112 LYS A CA 1
ATOM 869 C C . LYS A 1 112 ? -4.542 10.618 6.671 1.00 98.31 112 LYS A C 1
ATOM 871 O O . LYS A 1 112 ? -5.026 10.487 7.795 1.00 98.31 112 LYS A O 1
ATOM 876 N N . PRO A 1 113 ? -4.327 11.832 6.137 1.00 97.38 113 PRO A N 1
ATOM 877 C CA . PRO A 1 113 ? -4.611 13.065 6.867 1.00 97.38 113 PRO A CA 1
ATOM 878 C C . PRO A 1 113 ? -6.064 13.125 7.354 1.00 97.38 113 PRO A C 1
ATOM 880 O O . PRO A 1 113 ? -6.991 12.748 6.633 1.00 97.38 113 PRO A O 1
ATOM 883 N N . ARG A 1 114 ? -6.282 13.624 8.577 1.00 91.94 114 ARG A N 1
ATOM 884 C CA . ARG A 1 114 ? -7.635 13.804 9.150 1.00 91.94 114 ARG A CA 1
ATOM 885 C C . ARG A 1 114 ? -8.432 14.903 8.453 1.00 91.94 114 ARG A C 1
ATOM 887 O O . ARG A 1 114 ? -9.654 14.824 8.360 1.00 91.94 114 ARG A O 1
ATOM 894 N N . HIS A 1 115 ? -7.728 15.911 7.951 1.00 80.44 115 HIS A N 1
ATOM 895 C CA . HIS A 1 115 ? -8.294 17.019 7.203 1.00 80.44 115 HIS A CA 1
ATOM 896 C C . HIS A 1 115 ? -7.674 17.002 5.811 1.00 80.44 115 HIS A C 1
ATOM 898 O O . HIS A 1 115 ? -6.471 17.205 5.662 1.00 80.44 115 HIS A O 1
ATOM 904 N N . HIS A 1 116 ? -8.482 16.782 4.774 1.00 61.41 116 HIS A N 1
ATOM 905 C CA . HIS A 1 116 ? -8.047 17.179 3.443 1.00 61.41 116 HIS A CA 1
ATOM 906 C C . HIS A 1 116 ? -7.950 18.703 3.467 1.00 61.41 116 HIS A C 1
ATOM 908 O O . HIS A 1 116 ? -8.971 19.383 3.571 1.00 61.41 116 HIS A O 1
ATOM 914 N N . PHE A 1 117 ? -6.736 19.248 3.387 1.00 51.72 117 PHE A N 1
ATOM 915 C CA . PHE A 1 117 ? -6.563 20.633 2.972 1.00 51.72 117 PHE A CA 1
ATOM 916 C C . PHE A 1 117 ? -7.104 20.738 1.542 1.00 51.72 117 PHE A C 1
ATOM 918 O O . PHE A 1 117 ? -6.384 20.519 0.567 1.00 51.72 117 PHE A O 1
ATOM 925 N N . VAL A 1 118 ? -8.398 21.033 1.417 1.00 49.41 118 VAL A N 1
ATOM 926 C CA . VAL A 1 118 ? -8.944 21.647 0.213 1.00 49.41 118 VAL A CA 1
ATOM 927 C C . VAL A 1 118 ? -8.192 22.965 0.112 1.00 49.41 118 VAL A C 1
ATOM 929 O O . VAL A 1 118 ? -8.355 23.839 0.962 1.00 49.41 118 VAL A O 1
ATOM 932 N N . GLY A 1 119 ? -7.256 23.053 -0.835 1.00 45.62 119 GLY A N 1
ATOM 933 C CA . GLY A 1 119 ? -6.491 24.273 -1.056 1.00 45.62 119 GLY A CA 1
ATOM 934 C C . GLY A 1 119 ? -7.453 25.452 -1.149 1.00 45.62 119 GLY A C 1
ATOM 935 O O . GLY A 1 119 ? -8.494 25.347 -1.797 1.00 45.62 119 GLY A O 1
ATOM 936 N N . SER A 1 120 ? -7.123 26.547 -0.469 1.00 44.66 120 SER A N 1
ATOM 937 C CA . SER A 1 120 ? -7.848 27.812 -0.537 1.00 44.66 120 SER A CA 1
ATOM 938 C C . SER A 1 120 ? -7.835 28.333 -1.981 1.00 44.66 120 SER A C 1
ATOM 940 O O . SER A 1 120 ? -6.941 29.075 -2.380 1.00 44.66 120 SER A O 1
ATOM 942 N N . GLY A 1 121 ? -8.785 27.871 -2.787 1.00 48.44 121 GLY A N 1
ATOM 943 C CA . GLY A 1 121 ? -8.997 28.286 -4.172 1.00 48.44 121 GLY A CA 1
ATOM 944 C C . GLY A 1 121 ? -10.272 29.103 -4.367 1.00 48.44 121 GLY A C 1
ATOM 945 O O . GLY A 1 121 ? -10.491 29.619 -5.455 1.00 48.44 121 GLY A O 1
ATOM 946 N N . GLU A 1 122 ? -11.102 29.272 -3.335 1.00 39.91 122 GLU A N 1
ATOM 947 C CA . GLU A 1 122 ? -12.242 30.190 -3.381 1.00 39.91 122 GLU A CA 1
ATOM 948 C C . GLU A 1 122 ? -11.805 31.566 -2.858 1.00 39.91 122 GLU A C 1
ATOM 950 O O . GLU A 1 122 ? -12.125 31.983 -1.746 1.00 39.91 122 GLU A O 1
ATOM 955 N N . VAL A 1 123 ? -11.057 32.305 -3.682 1.00 43.44 123 VAL A N 1
ATOM 956 C CA . VAL A 1 123 ? -11.136 33.766 -3.602 1.00 43.44 123 VAL A CA 1
ATOM 957 C C . VAL A 1 123 ? -12.502 34.124 -4.177 1.00 43.44 123 VAL A C 1
ATOM 959 O O . VAL A 1 123 ? -12.668 34.249 -5.389 1.00 43.44 123 VAL A O 1
ATOM 962 N N . ARG A 1 124 ? -13.509 34.253 -3.309 1.00 41.22 124 ARG A N 1
ATOM 963 C CA . ARG A 1 124 ? -14.732 34.977 -3.658 1.00 41.22 124 ARG A CA 1
ATOM 964 C C . ARG A 1 124 ? -14.355 36.443 -3.832 1.00 41.22 124 ARG A C 1
ATOM 966 O O . ARG A 1 124 ? -14.315 37.205 -2.871 1.00 41.22 124 ARG A O 1
ATOM 973 N N . LEU A 1 125 ? -14.022 36.819 -5.063 1.00 42.12 125 LEU A N 1
ATOM 974 C CA . LEU A 1 125 ? -14.026 38.212 -5.485 1.00 42.12 125 LEU A CA 1
ATOM 975 C C . LEU A 1 125 ? -15.490 38.664 -5.503 1.00 42.12 125 LEU A C 1
ATOM 977 O O . LEU A 1 125 ? -16.172 38.535 -6.518 1.00 42.12 125 LEU A O 1
ATOM 981 N N . ASP A 1 126 ? -15.984 39.160 -4.369 1.00 40.72 126 ASP A N 1
ATOM 982 C CA . ASP A 1 126 ? -17.209 39.956 -4.338 1.00 40.72 126 ASP A CA 1
ATOM 983 C C . ASP A 1 126 ? -16.901 41.302 -5.007 1.00 40.72 126 ASP A C 1
ATOM 985 O O . ASP A 1 126 ? -16.513 42.282 -4.374 1.00 40.72 126 ASP A O 1
ATOM 989 N N . TRP A 1 127 ? -17.033 41.336 -6.332 1.00 44.44 127 TRP A N 1
ATOM 990 C CA . TRP A 1 127 ? -17.187 42.584 -7.063 1.00 44.44 127 TRP A CA 1
ATOM 991 C C . TRP A 1 127 ? -18.632 43.052 -6.895 1.00 44.44 127 TRP A C 1
ATOM 993 O O . TRP A 1 127 ? -19.554 42.527 -7.525 1.00 44.44 127 TRP A O 1
ATOM 1003 N N . ARG A 1 128 ? -18.831 44.053 -6.039 1.00 43.72 128 ARG A N 1
ATOM 1004 C CA . ARG A 1 128 ? -20.021 44.901 -6.076 1.00 43.72 128 ARG A CA 1
ATOM 1005 C C . ARG A 1 128 ? -19.572 46.349 -6.232 1.00 43.72 128 ARG A C 1
ATOM 1007 O O . ARG A 1 128 ? -18.879 46.869 -5.361 1.00 43.72 128 ARG A O 1
ATOM 1014 N N . CYS A 1 129 ? -19.930 46.904 -7.392 1.00 44.69 129 CYS A N 1
ATOM 1015 C CA . CYS A 1 129 ? -19.911 48.326 -7.723 1.00 44.69 129 CYS A CA 1
ATOM 1016 C C . CYS A 1 129 ? -20.665 49.166 -6.688 1.00 44.69 129 CYS A C 1
ATOM 1018 O O . CYS A 1 129 ? -21.665 48.648 -6.136 1.00 44.69 129 CYS A O 1
#

InterPro domains:
  IPR013216 Methyltransferase type 11 [PF08241] (6-69)
  IPR029063 S-adenosyl-L-methionine-dependent methyltransferase superfamily [G3DSA:3.40.50.150] (1-112)
  IPR029063 S-adenosyl-L-methionine-dependent methyltransferase superfamily [SSF53335] (3-93)

Sequence (129 aa):
MEGVGEYVTCREGDVRRLPFGDNYFDVVVSGVFVHTVGKEHGARTAEAAAERIRVVGELVRVLKPGGTGVVWDLLHVPEYVRRLQELKMEDIRVSEGVTAFMVSSHIVSFTKPRHHFVGSGEVRLDWRC

pLDDT: mean 89.9, std 16.23, range [39.91, 98.75]

Secondary structure (DSSP, 8-state):
--S-TTT-------TTS-SS-TT-EEEEEEES-GGGTTGGG-TTSHHHHHHHHHHHHHHHHHEEEEEEEEEEESS-HHHHHHHHHHTT-EEEEEPPPEEETTEEEEEEEEE--SS----S---------

Foldseek 3Di:
DPPCVVPDDDDDDDLLADPAAFQADLEEEAAAPLQCAQCVVPSPDPSRLVSSLSSLVSQLRNHHAFGKYKYKYQDDVVSSLVSCVVVVWAPWDWDDWDQDPNGTIIMTMTTHHNDDCPDPPPPPPPDDD

Radius of gyration: 18.02 Å; chains: 1; bounding box: 35×72×33 Å

Organism: Cucumis melo var. makuwa (NCBI:txid1194695)